Protein AF-A0AB39TVE2-F1 (afdb_monomer)

Secondary structure (DSSP, 8-state):
-HHHHHHHHHHHHHHHT-STT-HHHHHHHHHHHHHHHHHT-HHHHHHHHH-HHHHTT--HHHHHHHHHHHHHTTTT--S--HHHHHHHHHHHHHHHHHHHHHHHHT-

Structure (mmCIF, N/CA/C/O backbone):
data_AF-A0AB39TVE2-F1
#
_entry.id   AF-A0AB39TVE2-F1
#
loop_
_atom_site.group_PDB
_atom_site.id
_atom_site.type_symbol
_atom_site.label_atom_id
_atom_site.label_alt_id
_atom_site.label_comp_id
_atom_site.label_asym_id
_atom_site.label_entity_id
_atom_site.label_seq_id
_atom_site.pdbx_PDB_ins_code
_atom_site.Cartn_x
_atom_site.Cartn_y
_atom_site.Cartn_z
_atom_site.occupancy
_atom_site.B_iso_or_equiv
_atom_site.auth_seq_id
_atom_site.auth_comp_id
_atom_site.auth_asym_id
_atom_site.auth_atom_id
_atom_site.pdbx_PDB_model_num
ATOM 1 N N . MET A 1 1 ? 12.163 4.582 -0.269 1.00 52.41 1 MET A N 1
ATOM 2 C CA . MET A 1 1 ? 11.683 3.183 -0.328 1.00 52.41 1 MET A CA 1
ATOM 3 C C . MET A 1 1 ? 11.560 2.534 1.055 1.00 52.41 1 MET A C 1
ATOM 5 O O . MET A 1 1 ? 11.050 1.426 1.125 1.00 52.41 1 MET A O 1
ATOM 9 N N . ASP A 1 2 ? 11.940 3.203 2.150 1.00 77.75 2 ASP A N 1
ATOM 10 C CA . ASP A 1 2 ? 11.947 2.57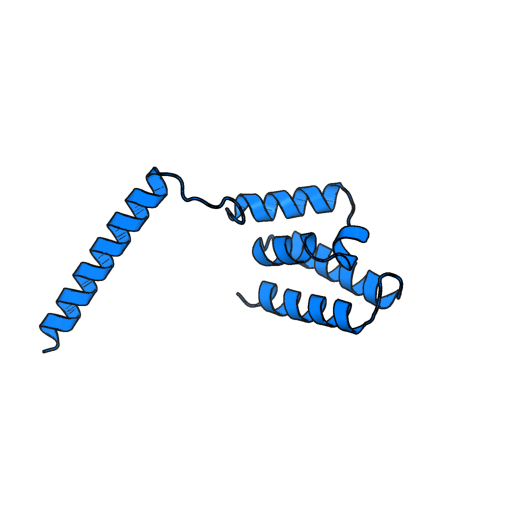0 3.482 1.00 77.75 2 ASP A CA 1
ATOM 11 C C . ASP A 1 2 ? 10.572 2.517 4.167 1.00 77.75 2 ASP A C 1
ATOM 13 O O . ASP A 1 2 ? 10.277 1.573 4.890 1.00 77.75 2 ASP A O 1
ATOM 17 N N . PHE A 1 3 ? 9.674 3.466 3.879 1.00 78.75 3 PHE A N 1
ATOM 18 C CA . PHE A 1 3 ? 8.421 3.587 4.629 1.00 78.75 3 PHE A CA 1
ATOM 19 C C . PHE A 1 3 ? 7.433 2.435 4.424 1.00 78.75 3 PHE A C 1
ATOM 21 O O . PHE A 1 3 ? 6.943 1.895 5.407 1.00 78.75 3 PHE A O 1
ATOM 28 N N . ALA A 1 4 ? 7.151 2.026 3.183 1.00 75.81 4 ALA A N 1
ATOM 29 C CA . ALA A 1 4 ? 6.259 0.892 2.930 1.00 75.81 4 ALA A CA 1
ATOM 30 C C . ALA A 1 4 ? 6.767 -0.412 3.576 1.00 75.81 4 ALA A C 1
ATOM 32 O O . ALA A 1 4 ? 5.981 -1.266 3.980 1.00 75.81 4 ALA A O 1
ATOM 33 N N . ARG A 1 5 ? 8.090 -0.566 3.709 1.00 81.38 5 ARG A N 1
ATOM 34 C CA . ARG A 1 5 ? 8.690 -1.699 4.418 1.00 81.38 5 ARG A CA 1
ATOM 35 C C . ARG A 1 5 ? 8.455 -1.600 5.925 1.00 81.38 5 ARG A C 1
ATOM 37 O O . ARG A 1 5 ? 8.038 -2.591 6.518 1.00 81.38 5 ARG A O 1
ATOM 44 N N . ASP A 1 6 ? 8.701 -0.435 6.516 1.00 84.50 6 ASP A N 1
ATOM 45 C CA . ASP A 1 6 ? 8.454 -0.193 7.941 1.00 84.50 6 ASP A CA 1
ATOM 46 C C . ASP A 1 6 ? 6.968 -0.383 8.278 1.00 84.50 6 ASP A C 1
ATOM 48 O O . ASP A 1 6 ? 6.630 -1.048 9.254 1.00 84.50 6 ASP A O 1
ATOM 52 N N . ALA A 1 7 ? 6.076 0.088 7.401 1.00 84.25 7 ALA A N 1
ATOM 53 C CA . ALA A 1 7 ? 4.637 -0.068 7.558 1.00 84.25 7 ALA A CA 1
ATOM 54 C C . ALA A 1 7 ? 4.216 -1.544 7.621 1.00 84.25 7 ALA A C 1
ATOM 56 O O . ALA A 1 7 ? 3.412 -1.920 8.467 1.00 84.25 7 ALA A O 1
ATOM 57 N N . ARG A 1 8 ? 4.801 -2.416 6.789 1.00 87.19 8 ARG A N 1
ATOM 58 C CA . ARG A 1 8 ? 4.542 -3.867 6.862 1.00 87.19 8 ARG A CA 1
ATOM 59 C C . ARG A 1 8 ? 5.007 -4.492 8.169 1.00 87.19 8 ARG A C 1
ATOM 61 O O . ARG A 1 8 ? 4.396 -5.455 8.622 1.00 87.19 8 ARG A O 1
ATOM 68 N N . LEU A 1 9 ? 6.077 -3.971 8.765 1.00 86.25 9 LEU A N 1
ATOM 69 C CA . LEU A 1 9 ? 6.567 -4.452 10.053 1.00 86.25 9 LEU A CA 1
ATOM 70 C C . LEU A 1 9 ? 5.590 -4.087 11.180 1.00 86.25 9 LEU A C 1
ATOM 72 O O . LEU A 1 9 ? 5.277 -4.930 12.018 1.00 86.25 9 LEU A O 1
ATOM 76 N N . ASP A 1 10 ? 5.050 -2.869 11.147 1.00 85.12 10 ASP A N 1
ATOM 77 C CA . ASP A 1 10 ? 4.016 -2.417 12.082 1.00 85.12 10 ASP A CA 1
ATOM 78 C C . ASP A 1 10 ? 2.699 -3.193 11.910 1.00 85.12 10 ASP A C 1
ATOM 80 O O . ASP A 1 10 ? 2.048 -3.539 12.897 1.00 85.12 10 ASP A O 1
ATOM 84 N N . LEU A 1 11 ? 2.318 -3.527 10.672 1.00 86.19 11 LEU A N 1
ATOM 85 C CA . LEU A 1 11 ? 1.168 -4.397 10.392 1.00 86.19 11 LEU A CA 1
ATOM 86 C C . LEU A 1 11 ? 1.393 -5.818 10.931 1.00 86.19 11 LEU A C 1
ATOM 88 O O . LEU A 1 11 ? 0.535 -6.354 11.624 1.00 86.19 11 LEU A O 1
ATOM 92 N N . ALA A 1 12 ? 2.577 -6.399 10.724 1.00 87.50 12 ALA A N 1
ATOM 93 C CA . ALA A 1 12 ? 2.913 -7.701 11.300 1.00 87.50 12 ALA A CA 1
ATOM 94 C C . ALA A 1 12 ? 2.876 -7.678 12.840 1.00 87.50 12 ALA A C 1
ATOM 96 O O . ALA A 1 12 ? 2.447 -8.642 13.478 1.00 87.50 12 ALA A O 1
ATOM 97 N N . LEU A 1 13 ? 3.278 -6.565 13.462 1.00 84.06 13 LEU A N 1
ATOM 98 C CA . LEU A 1 13 ? 3.135 -6.386 14.904 1.00 84.06 13 LEU A CA 1
ATOM 99 C C . LEU A 1 13 ? 1.656 -6.394 15.324 1.00 84.06 13 LEU A C 1
ATOM 101 O O . LEU A 1 13 ? 1.322 -7.039 16.320 1.00 84.06 13 LEU A O 1
ATOM 105 N N . LEU A 1 14 ? 0.769 -5.739 14.564 1.00 84.25 14 LEU A N 1
ATOM 106 C CA . LEU A 1 14 ? -0.678 -5.778 14.806 1.00 84.25 14 LEU A CA 1
ATOM 107 C C . LEU A 1 14 ? -1.244 -7.201 14.719 1.00 84.25 14 LEU A C 1
ATOM 109 O O . LEU A 1 14 ? -2.051 -7.569 15.575 1.00 84.25 14 LEU A O 1
ATOM 113 N N . ASP A 1 15 ? -0.790 -8.006 13.758 1.00 84.00 15 ASP A N 1
ATOM 114 C CA . ASP A 1 15 ? -1.195 -9.411 13.629 1.00 84.00 15 ASP A CA 1
ATOM 115 C C . ASP A 1 15 ? -0.777 -10.240 14.853 1.00 84.00 15 ASP A C 1
ATOM 117 O O . ASP A 1 15 ? -1.578 -10.993 15.413 1.00 84.00 15 ASP A O 1
ATOM 121 N N . THR A 1 16 ? 0.465 -10.067 15.326 1.00 81.62 16 THR A N 1
ATOM 122 C CA . THR A 1 16 ? 0.972 -10.798 16.505 1.00 81.62 16 THR A CA 1
ATOM 123 C C . THR A 1 16 ? 0.341 -10.354 17.821 1.00 81.62 16 THR A C 1
ATOM 125 O O . THR A 1 16 ? 0.243 -11.153 18.752 1.00 81.62 16 THR A O 1
ATOM 128 N N . ALA A 1 17 ? -0.108 -9.098 17.911 1.00 74.69 17 ALA A N 1
ATOM 129 C CA . ALA A 1 17 ? -0.737 -8.557 19.112 1.00 74.69 17 ALA A CA 1
ATOM 130 C C . ALA A 1 17 ? -2.109 -9.188 19.410 1.00 74.69 17 ALA A C 1
ATOM 132 O O . ALA A 1 17 ? -2.608 -9.017 20.520 1.00 74.69 17 ALA A O 1
ATOM 133 N N . GLY A 1 18 ? -2.682 -9.939 18.461 1.00 59.59 18 GLY A N 1
ATOM 134 C CA . GLY A 1 18 ? -3.882 -10.737 18.664 1.00 59.59 18 GLY A CA 1
ATOM 135 C C . GLY A 1 18 ? -5.135 -9.887 18.864 1.00 59.59 18 GLY A C 1
ATOM 136 O O . GLY A 1 18 ? -5.451 -9.465 19.970 1.00 59.59 18 GLY A O 1
ATOM 137 N N . VAL A 1 19 ? -5.909 -9.752 17.788 1.00 57.62 19 VAL A N 1
ATOM 138 C CA . VAL A 1 19 ? -7.311 -9.306 17.777 1.00 57.62 19 VAL A CA 1
ATOM 139 C C . VAL A 1 19 ? -7.551 -7.822 18.109 1.00 57.62 19 VAL A C 1
ATOM 141 O O . VAL A 1 19 ? -7.221 -7.264 19.155 1.00 57.62 19 VAL A O 1
ATOM 144 N N . THR A 1 20 ? -8.239 -7.202 17.156 1.00 58.72 20 THR A N 1
ATOM 145 C CA . THR A 1 20 ? -9.011 -5.960 17.218 1.00 58.72 20 THR A CA 1
ATOM 146 C C . THR A 1 20 ? -9.644 -5.714 18.593 1.00 58.72 20 THR A C 1
ATOM 148 O O . THR A 1 20 ? -10.681 -6.285 18.920 1.00 58.72 20 THR A O 1
ATOM 151 N N . GLY A 1 21 ? -9.029 -4.854 19.406 1.00 56.41 21 GLY A N 1
ATOM 152 C CA . GLY A 1 21 ? -9.594 -4.459 20.702 1.00 56.41 2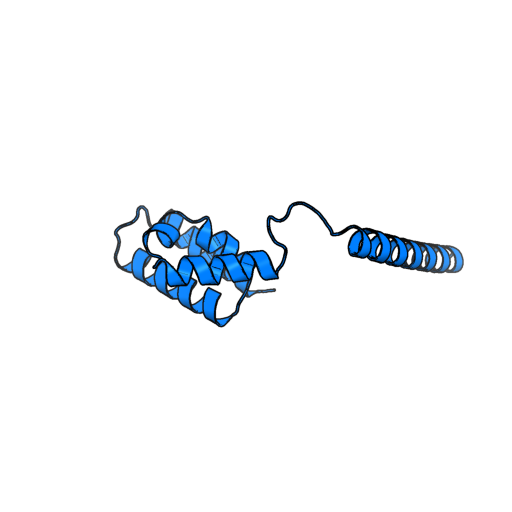1 GLY A CA 1
ATOM 153 C C . GLY A 1 21 ? -8.569 -4.053 21.754 1.00 56.41 21 GLY A C 1
ATOM 154 O O . GLY A 1 21 ? -8.919 -3.337 22.690 1.00 56.41 21 GLY A O 1
ATOM 155 N N . HIS A 1 22 ? -7.297 -4.443 21.609 1.00 69.50 22 HIS A N 1
ATOM 156 C CA . HIS A 1 22 ? -6.269 -3.968 22.531 1.00 69.50 22 HIS A CA 1
ATOM 157 C C . HIS A 1 22 ? -5.966 -2.472 22.281 1.00 69.50 22 HIS A C 1
ATOM 159 O O . HIS A 1 22 ? -5.669 -2.105 21.140 1.00 69.50 22 HIS A O 1
ATOM 165 N N . PRO A 1 23 ? -5.977 -1.591 23.305 1.00 73.50 23 PRO A N 1
ATOM 166 C CA . PRO A 1 23 ? -5.770 -0.150 23.115 1.00 73.50 23 PRO A CA 1
ATOM 167 C C . PRO A 1 23 ? -4.451 0.200 22.413 1.00 73.50 23 PRO A C 1
ATOM 169 O O . PRO A 1 23 ? -4.389 1.153 21.639 1.00 73.50 23 PRO A O 1
ATOM 172 N N . ARG A 1 24 ? -3.398 -0.604 22.625 1.00 74.94 24 ARG A N 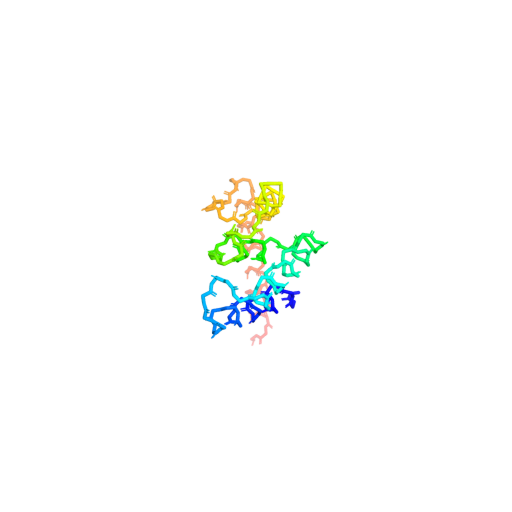1
ATOM 173 C CA . ARG A 1 24 ? -2.125 -0.446 21.904 1.00 74.94 24 ARG A CA 1
ATOM 174 C C . ARG A 1 24 ? -2.248 -0.755 20.413 1.00 74.94 24 ARG A C 1
ATOM 176 O O . ARG A 1 24 ? -1.681 -0.021 19.617 1.00 74.94 24 ARG A O 1
ATOM 183 N N . ALA A 1 25 ? -3.023 -1.771 20.032 1.00 76.31 25 ALA A N 1
ATOM 184 C CA . ALA A 1 25 ? -3.261 -2.097 18.627 1.00 76.31 25 ALA A CA 1
ATOM 185 C C . ALA A 1 25 ? -4.052 -0.982 17.918 1.00 76.31 25 ALA A C 1
ATOM 187 O O . ALA A 1 25 ? -3.727 -0.611 16.793 1.00 76.31 25 ALA A O 1
ATOM 188 N N . GLN A 1 26 ? -5.030 -0.372 18.598 1.00 80.81 26 GLN A N 1
ATOM 189 C CA . GLN A 1 26 ? -5.742 0.799 18.069 1.00 80.81 26 GLN A CA 1
ATOM 190 C C . GLN A 1 26 ? -4.823 2.019 17.908 1.00 80.81 26 GLN A C 1
ATOM 192 O O . GLN A 1 26 ? -4.882 2.703 16.886 1.00 80.81 26 GLN A O 1
ATOM 197 N N . GLY A 1 27 ? -3.949 2.272 18.888 1.00 84.31 27 GLY A N 1
ATOM 198 C CA . GLY A 1 27 ? -2.953 3.343 18.815 1.00 84.31 27 GLY A CA 1
ATOM 199 C C . GLY A 1 27 ? -1.991 3.165 17.638 1.00 84.31 27 GLY A C 1
ATOM 200 O O . GLY A 1 27 ? -1.782 4.103 16.871 1.00 84.31 27 GLY A O 1
ATOM 201 N N . THR A 1 28 ? -1.474 1.951 17.442 1.00 85.00 28 THR A N 1
ATOM 202 C CA . THR A 1 28 ? -0.601 1.619 16.308 1.00 85.00 28 THR A CA 1
ATOM 203 C C . THR A 1 28 ? -1.331 1.755 14.971 1.00 85.00 28 THR A C 1
ATOM 205 O O . THR A 1 28 ? -0.796 2.381 14.061 1.00 85.00 28 THR A O 1
ATOM 208 N N . ALA A 1 29 ? -2.573 1.273 14.850 1.00 87.12 29 ALA A N 1
ATOM 209 C CA . ALA A 1 29 ? -3.371 1.428 13.629 1.00 87.12 29 ALA A CA 1
ATOM 210 C C . ALA A 1 29 ? -3.602 2.907 13.259 1.00 87.12 29 ALA A C 1
ATOM 212 O O . ALA A 1 29 ? -3.480 3.293 12.092 1.00 87.12 29 ALA A O 1
ATOM 213 N N . ARG A 1 30 ? -3.882 3.760 14.253 1.00 90.62 30 ARG A N 1
ATOM 214 C CA . ARG A 1 30 ? -4.052 5.206 14.046 1.00 90.62 30 ARG A CA 1
ATOM 215 C C . ARG A 1 30 ? -2.753 5.906 13.674 1.00 90.62 30 ARG A C 1
ATOM 217 O O . ARG A 1 30 ? -2.753 6.717 12.750 1.00 90.62 30 ARG A O 1
ATOM 224 N N . PHE A 1 31 ? -1.654 5.563 14.339 1.00 89.88 31 PHE A N 1
ATOM 225 C CA . PHE A 1 31 ? -0.328 6.074 13.996 1.00 89.88 31 PHE A CA 1
ATOM 226 C C . PHE A 1 31 ? 0.061 5.718 12.555 1.00 89.88 31 PHE A C 1
ATOM 228 O O . PHE A 1 31 ? 0.493 6.589 11.798 1.00 89.88 31 PHE A O 1
ATOM 235 N N . LEU A 1 32 ? -0.155 4.462 12.160 1.00 90.94 32 LEU A N 1
ATOM 236 C CA . LEU A 1 32 ? 0.146 3.968 10.821 1.00 90.94 32 LEU A CA 1
ATOM 237 C C . LEU A 1 32 ? -0.685 4.686 9.749 1.00 90.94 32 LEU A C 1
ATOM 239 O O . LEU A 1 32 ? -0.145 5.114 8.729 1.00 90.94 32 LEU A O 1
ATOM 243 N N . THR A 1 33 ? -1.981 4.881 10.010 1.00 92.69 33 THR A N 1
ATOM 244 C CA . THR A 1 33 ? -2.889 5.638 9.131 1.00 92.69 33 THR A CA 1
ATOM 245 C C . THR A 1 33 ? -2.389 7.068 8.927 1.00 92.69 33 THR A C 1
ATOM 247 O O . THR A 1 33 ? -2.213 7.501 7.790 1.00 92.69 33 THR A O 1
ATOM 250 N N . ALA A 1 34 ? -2.094 7.786 10.017 1.00 93.06 34 ALA A N 1
ATOM 251 C CA . ALA A 1 34 ? -1.646 9.176 9.956 1.00 93.06 34 ALA A CA 1
ATOM 252 C C . ALA A 1 34 ? -0.325 9.327 9.186 1.00 93.06 34 ALA A C 1
ATOM 254 O O . ALA A 1 34 ? -0.226 10.162 8.291 1.00 93.06 34 ALA A O 1
ATOM 255 N N . ARG A 1 35 ? 0.664 8.471 9.474 1.00 93.44 35 ARG A N 1
ATOM 256 C CA . ARG A 1 35 ? 1.953 8.442 8.760 1.00 93.44 35 ARG A CA 1
ATOM 257 C C . ARG A 1 35 ? 1.787 8.162 7.268 1.00 93.44 35 ARG A C 1
ATOM 259 O O . ARG A 1 35 ? 2.505 8.732 6.450 1.00 93.44 35 ARG A O 1
ATOM 266 N N . THR A 1 36 ? 0.868 7.264 6.922 1.00 93.19 36 THR A N 1
ATOM 267 C CA . THR A 1 36 ? 0.615 6.877 5.531 1.00 93.19 36 THR A CA 1
ATOM 268 C C . THR A 1 36 ? -0.028 8.013 4.748 1.00 93.19 36 THR A C 1
ATOM 270 O O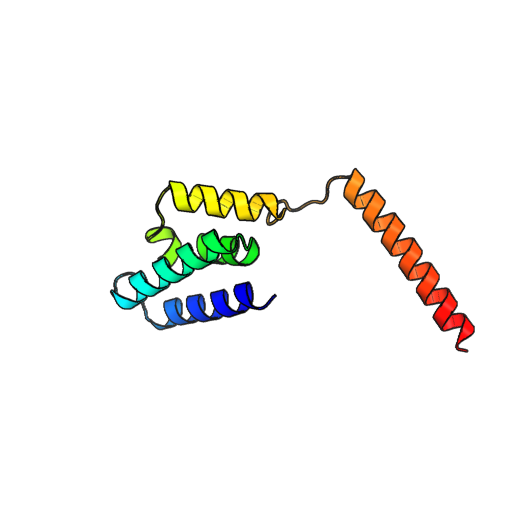 . THR A 1 36 ? 0.418 8.311 3.642 1.00 93.19 36 THR A O 1
ATOM 273 N N . LEU A 1 37 ? -0.999 8.700 5.352 1.00 93.31 37 LEU A N 1
ATOM 274 C CA . LEU A 1 37 ? -1.621 9.895 4.782 1.00 93.31 37 LEU A CA 1
ATOM 275 C C . LEU A 1 37 ? -0.629 11.054 4.638 1.00 93.31 37 LEU A C 1
ATOM 277 O O . LEU A 1 37 ? -0.598 11.700 3.597 1.00 93.31 37 LEU A O 1
ATOM 281 N N . GLU A 1 38 ? 0.207 11.294 5.651 1.00 93.38 38 GLU A N 1
ATOM 282 C CA . GLU A 1 38 ? 1.230 12.347 5.627 1.00 93.38 38 GLU A CA 1
ATOM 283 C C . GLU A 1 38 ? 2.245 12.133 4.497 1.00 93.38 38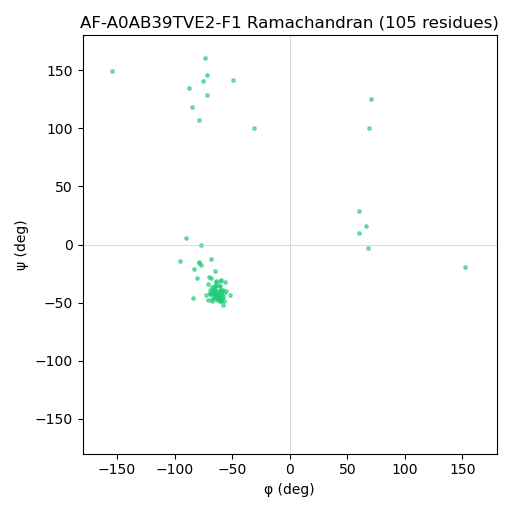 GLU A C 1
ATOM 285 O O . GLU A 1 38 ? 2.638 13.080 3.817 1.00 93.38 38 GLU A O 1
ATOM 290 N N . ARG A 1 39 ? 2.677 10.884 4.285 1.00 89.62 39 ARG A N 1
ATOM 291 C CA . ARG A 1 39 ? 3.673 10.551 3.258 1.00 89.62 39 ARG A CA 1
ATOM 292 C C . ARG A 1 39 ? 3.091 10.372 1.859 1.00 89.62 39 ARG A C 1
ATOM 294 O O . ARG A 1 39 ? 3.859 10.443 0.904 1.00 89.62 39 ARG A O 1
ATOM 301 N N . GLY A 1 40 ? 1.790 10.107 1.732 1.00 88.44 40 GLY A N 1
ATOM 302 C CA . GLY A 1 40 ? 1.153 9.808 0.446 1.00 88.44 40 GLY A CA 1
ATOM 303 C C . GLY A 1 40 ? 1.736 8.569 -0.246 1.00 88.44 40 GLY A C 1
ATOM 304 O O . GLY A 1 40 ? 1.780 8.505 -1.472 1.00 88.44 40 GLY A O 1
ATOM 305 N N . ASP A 1 41 ? 2.248 7.601 0.521 1.00 89.81 41 ASP A N 1
ATOM 306 C CA . ASP A 1 41 ? 2.853 6.387 -0.035 1.00 89.81 41 ASP A CA 1
ATOM 307 C C . ASP A 1 41 ? 1.750 5.404 -0.452 1.00 89.81 41 ASP A C 1
ATOM 309 O O . ASP A 1 41 ? 1.107 4.784 0.396 1.00 89.81 41 ASP A O 1
ATOM 313 N N . GLY A 1 42 ? 1.534 5.254 -1.763 1.00 90.88 42 GLY A N 1
ATOM 314 C CA . GLY A 1 42 ? 0.486 4.390 -2.310 1.00 90.88 42 GLY A CA 1
ATOM 315 C C . GLY A 1 42 ? 0.629 2.910 -1.938 1.00 90.88 42 GLY A C 1
ATOM 316 O O . GLY A 1 42 ? -0.381 2.231 -1.762 1.00 90.88 42 GLY A O 1
ATOM 317 N N . TYR A 1 43 ? 1.851 2.392 -1.760 1.00 90.56 43 TYR A N 1
ATOM 318 C CA . TYR A 1 43 ? 2.043 0.994 -1.357 1.00 90.56 43 TYR A CA 1
ATOM 319 C C . TYR A 1 43 ? 1.665 0.788 0.106 1.00 90.56 43 TYR A C 1
ATOM 321 O O . TYR A 1 43 ? 0.965 -0.171 0.427 1.00 90.56 43 TYR A O 1
ATOM 329 N N . ALA A 1 44 ? 2.086 1.709 0.977 1.00 92.94 44 ALA A N 1
ATOM 330 C CA . ALA A 1 44 ? 1.661 1.695 2.371 1.00 92.94 44 ALA A CA 1
ATOM 331 C C . ALA A 1 44 ? 0.140 1.899 2.486 1.00 92.94 44 ALA A C 1
ATOM 333 O O . ALA A 1 44 ? -0.504 1.203 3.263 1.00 92.94 44 ALA A O 1
ATOM 334 N N . ALA A 1 45 ? -0.450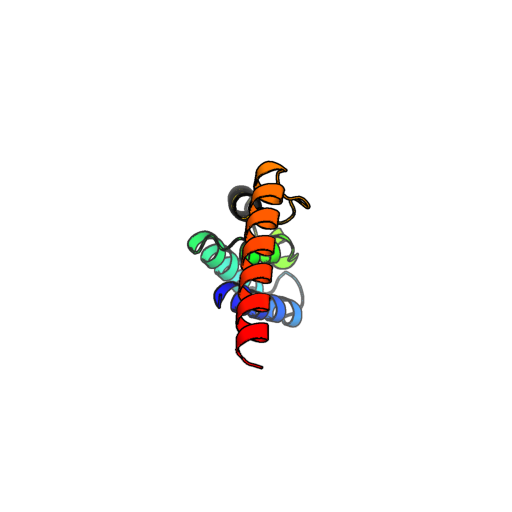 2.784 1.673 1.00 94.38 45 ALA A N 1
ATOM 335 C CA . ALA A 1 45 ? -1.894 3.018 1.645 1.00 94.38 45 ALA A CA 1
ATOM 336 C C . ALA A 1 45 ? -2.676 1.758 1.265 1.00 94.38 45 ALA A C 1
ATOM 338 O O . ALA A 1 45 ? -3.666 1.434 1.922 1.00 94.38 45 ALA A O 1
ATOM 339 N N . ARG A 1 46 ? -2.199 1.006 0.267 1.00 94.12 46 ARG A N 1
ATOM 340 C CA . ARG A 1 46 ? -2.800 -0.276 -0.115 1.00 94.12 46 ARG A CA 1
ATOM 341 C C . ARG A 1 46 ? -2.729 -1.295 1.020 1.00 94.12 46 ARG A C 1
ATOM 343 O O . ARG A 1 46 ? -3.734 -1.925 1.338 1.00 94.12 46 ARG A O 1
ATOM 350 N N . ASP A 1 47 ? -1.561 -1.435 1.641 1.00 93.56 47 ASP A N 1
ATOM 351 C CA . ASP A 1 47 ? -1.349 -2.409 2.715 1.00 93.56 47 ASP A CA 1
ATOM 352 C C . ASP A 1 47 ? -2.196 -2.051 3.963 1.00 93.56 47 ASP A C 1
ATOM 354 O O . ASP A 1 47 ? -2.792 -2.929 4.586 1.00 93.56 47 ASP A O 1
ATOM 358 N N . VAL A 1 48 ? -2.338 -0.757 4.276 1.00 93.06 48 VAL A N 1
ATOM 359 C CA . VAL A 1 48 ? -3.207 -0.228 5.344 1.00 93.06 48 VAL A CA 1
ATOM 360 C C . VAL A 1 48 ? -4.691 -0.491 5.068 1.00 93.06 48 VAL A C 1
ATOM 362 O O . VAL A 1 48 ? -5.400 -0.947 5.965 1.00 93.06 48 VAL A O 1
ATOM 365 N N . LEU A 1 49 ? -5.167 -0.227 3.846 1.00 94.31 49 LEU A N 1
ATOM 366 C CA . LEU A 1 49 ? -6.561 -0.469 3.448 1.00 94.31 49 LEU A CA 1
ATOM 367 C C . LEU A 1 49 ? -6.925 -1.957 3.474 1.00 94.31 49 LEU A C 1
ATOM 369 O O . LEU A 1 49 ? -8.050 -2.310 3.823 1.00 94.31 49 LEU A O 1
ATOM 373 N N . ALA A 1 50 ? -5.979 -2.829 3.124 1.00 92.88 50 ALA A N 1
ATOM 374 C CA . ALA A 1 50 ? -6.183 -4.273 3.119 1.00 92.88 50 ALA A CA 1
ATOM 375 C C . ALA A 1 50 ? -6.148 -4.901 4.525 1.00 92.88 50 ALA A C 1
ATOM 377 O O . ALA A 1 50 ? -6.613 -6.029 4.698 1.00 92.88 50 ALA A O 1
ATOM 378 N N . HIS A 1 51 ? -5.605 -4.207 5.532 1.00 91.38 51 HIS A N 1
ATOM 379 C CA . HIS A 1 51 ? -5.426 -4.778 6.863 1.00 91.38 51 HIS A CA 1
ATOM 380 C C . HIS A 1 51 ? -6.696 -4.654 7.729 1.00 91.38 51 HIS A C 1
ATOM 382 O O . HIS A 1 51 ? -7.074 -3.537 8.099 1.00 91.38 51 HIS A O 1
ATOM 388 N N . PRO A 1 52 ? -7.321 -5.764 8.176 1.00 86.88 52 PRO A N 1
ATOM 389 C CA . PRO A 1 52 ? -8.634 -5.739 8.834 1.00 86.88 52 PRO A CA 1
ATOM 390 C C . PRO A 1 52 ? -8.701 -4.853 10.082 1.00 86.88 52 PRO A C 1
ATOM 392 O O . PRO A 1 52 ? -9.659 -4.106 10.272 1.00 86.88 52 PRO A O 1
ATOM 395 N N . ALA A 1 53 ? -7.666 -4.901 10.928 1.00 83.75 53 ALA A N 1
ATOM 396 C CA . ALA A 1 53 ? -7.632 -4.112 12.158 1.00 83.75 53 ALA A CA 1
ATOM 397 C C . ALA A 1 53 ? -7.505 -2.606 11.903 1.00 83.75 53 ALA A C 1
ATOM 399 O O . ALA A 1 53 ? -7.974 -1.810 12.715 1.00 83.75 53 ALA A O 1
ATOM 400 N N . VAL A 1 54 ? -6.879 -2.220 10.787 1.00 88.75 54 VAL A N 1
ATOM 401 C CA . VAL A 1 54 ? -6.743 -0.810 10.433 1.00 88.75 54 VAL A CA 1
ATOM 402 C C . VAL A 1 54 ? -8.000 -0.352 9.715 1.00 88.75 54 VAL A C 1
ATOM 404 O O . VAL A 1 54 ? -8.589 0.633 10.141 1.00 88.75 54 VAL A O 1
ATOM 407 N N . ALA A 1 55 ? -8.495 -1.125 8.745 1.00 88.56 55 ALA A N 1
ATOM 408 C CA . ALA A 1 55 ? -9.748 -0.861 8.044 1.00 88.56 55 ALA A CA 1
ATOM 409 C C . ALA A 1 55 ? -10.932 -0.635 9.002 1.00 88.56 55 ALA A C 1
ATOM 411 O O . ALA A 1 55 ? -11.675 0.331 8.841 1.00 88.56 55 ALA A O 1
ATOM 412 N N . ALA A 1 56 ? -11.058 -1.455 10.053 1.00 85.94 56 ALA A N 1
ATOM 413 C CA . ALA A 1 56 ? -12.090 -1.295 11.082 1.00 85.94 56 ALA A CA 1
ATOM 414 C C . ALA A 1 56 ? -11.956 0.001 11.904 1.00 85.94 56 ALA A C 1
ATOM 416 O O . ALA A 1 56 ? -12.926 0.456 12.507 1.00 85.94 56 ALA A O 1
ATOM 417 N N . ALA A 1 57 ? -10.757 0.583 11.956 1.00 86.56 57 ALA A N 1
ATOM 418 C CA . ALA A 1 57 ? -10.474 1.807 12.685 1.00 86.56 57 ALA A CA 1
ATOM 419 C C . ALA A 1 57 ? -10.550 3.064 11.809 1.00 86.56 57 ALA A C 1
ATOM 421 O O . ALA A 1 57 ? -10.570 4.146 12.384 1.00 86.56 57 ALA A O 1
ATOM 422 N N . LEU A 1 58 ? -10.579 2.967 10.475 1.00 91.69 58 LEU A N 1
ATOM 423 C CA . LEU A 1 58 ? -10.556 4.128 9.578 1.00 91.69 58 LEU A CA 1
ATOM 424 C C . LEU A 1 58 ? -11.902 4.858 9.529 1.00 91.69 58 LEU A C 1
ATOM 426 O O . LEU A 1 58 ? -12.964 4.241 9.440 1.00 91.69 58 LEU A O 1
ATOM 430 N N . THR A 1 59 ? -11.860 6.189 9.482 1.00 94.44 59 THR A N 1
ATOM 431 C CA . THR A 1 59 ? -13.028 6.981 9.068 1.00 94.44 59 THR A CA 1
ATOM 432 C C . THR A 1 59 ? -13.246 6.880 7.558 1.00 94.44 59 THR A C 1
ATOM 434 O O . THR A 1 59 ? -12.321 6.578 6.804 1.00 94.44 59 THR A O 1
ATOM 437 N N . LEU A 1 60 ? -14.459 7.196 7.094 1.00 94.75 60 LEU A N 1
ATOM 438 C CA . LEU A 1 60 ? -14.774 7.206 5.662 1.00 94.75 60 LEU A CA 1
ATOM 439 C C . LEU A 1 60 ? -13.860 8.160 4.870 1.00 94.75 60 LEU A C 1
ATOM 441 O O . LEU A 1 60 ? -13.413 7.819 3.781 1.00 94.75 60 LEU A O 1
ATOM 445 N N . ALA A 1 61 ? -13.546 9.330 5.435 1.00 95.00 61 ALA A N 1
ATOM 446 C CA . ALA A 1 61 ? -12.673 10.310 4.792 1.00 95.00 61 ALA A CA 1
ATOM 447 C C . ALA A 1 61 ? -11.237 9.785 4.635 1.00 95.00 61 ALA A C 1
ATOM 449 O O . ALA A 1 61 ? -10.638 9.926 3.572 1.00 95.00 61 ALA A O 1
ATOM 450 N N . GLU A 1 62 ? -10.704 9.124 5.666 1.00 95.69 62 GLU A N 1
ATOM 451 C CA . GLU A 1 62 ? -9.369 8.518 5.607 1.00 95.69 62 GLU A CA 1
ATOM 452 C C . GLU A 1 62 ? -9.321 7.361 4.606 1.00 95.69 62 GLU A C 1
ATOM 454 O O . GLU A 1 62 ? -8.354 7.249 3.857 1.00 95.69 62 GLU A O 1
ATOM 459 N N . GLN A 1 63 ? -10.371 6.533 4.537 1.00 95.94 63 GLN A N 1
ATOM 460 C CA . GLN A 1 63 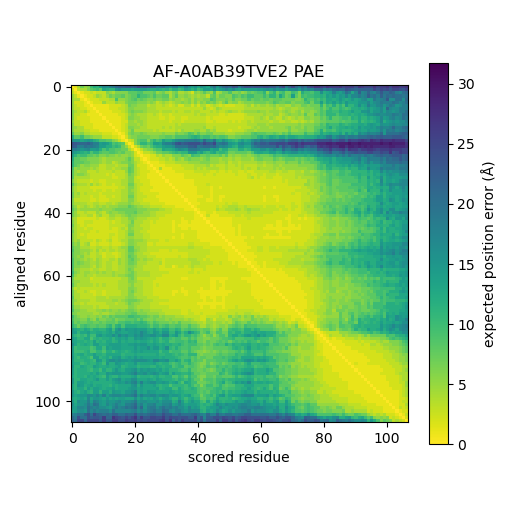? -10.470 5.474 3.526 1.00 95.94 63 GLN A CA 1
ATOM 461 C C . GLN A 1 63 ? -10.433 6.050 2.108 1.00 95.94 63 GLN A C 1
ATOM 463 O O . GLN A 1 63 ? -9.671 5.565 1.274 1.00 95.94 63 GLN A O 1
ATOM 468 N N . GLN A 1 64 ? -11.209 7.107 1.852 1.00 95.25 64 GLN A N 1
ATOM 469 C CA . GLN A 1 64 ? -11.259 7.778 0.553 1.00 95.25 64 GLN A CA 1
ATOM 470 C C . GLN A 1 64 ? -9.882 8.333 0.159 1.00 95.25 64 GLN A C 1
ATOM 472 O O . GLN A 1 64 ? -9.397 8.064 -0.936 1.00 95.25 64 GLN A O 1
ATOM 477 N N . GLN A 1 65 ? -9.217 9.042 1.072 1.00 95.56 65 GLN A N 1
ATOM 478 C CA . GLN A 1 65 ? -7.922 9.668 0.806 1.00 95.56 65 GLN A CA 1
ATOM 479 C C . GLN A 1 65 ? -6.798 8.636 0.593 1.00 95.56 65 GLN 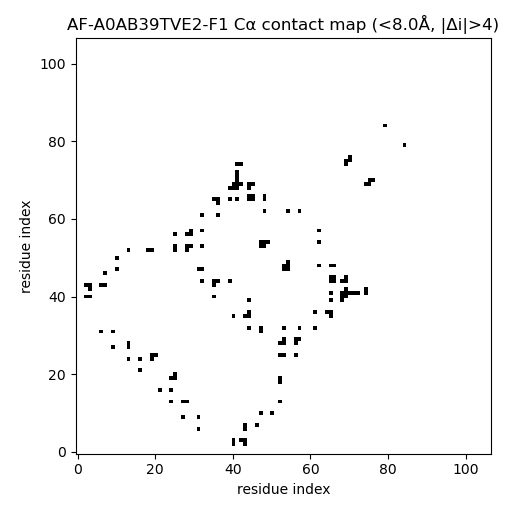A C 1
ATOM 481 O O . GLN A 1 65 ? -5.923 8.813 -0.261 1.00 95.56 65 GLN A O 1
ATOM 486 N N . LEU A 1 66 ? -6.822 7.522 1.333 1.00 95.19 66 LEU A N 1
ATOM 487 C CA . LEU A 1 66 ? -5.905 6.405 1.097 1.00 95.19 66 LEU A CA 1
ATOM 488 C C . LEU A 1 66 ? -6.175 5.751 -0.264 1.00 95.19 66 LEU A C 1
ATOM 490 O O . LEU A 1 66 ? -5.229 5.482 -1.001 1.00 95.19 66 LEU A O 1
ATOM 494 N N . ALA A 1 67 ? -7.442 5.540 -0.631 1.00 94.19 67 ALA A N 1
ATOM 495 C CA . ALA A 1 67 ? -7.813 4.948 -1.916 1.00 94.19 67 ALA A CA 1
ATOM 496 C C . ALA A 1 67 ? -7.412 5.843 -3.100 1.00 94.19 67 ALA A C 1
ATOM 498 O O . ALA A 1 67 ? -6.903 5.352 -4.107 1.00 94.19 67 ALA A O 1
ATOM 499 N N . GLU A 1 68 ? -7.561 7.160 -2.959 1.00 93.94 68 GLU A N 1
ATOM 500 C CA . GLU A 1 68 ? -7.053 8.135 -3.927 1.00 93.94 68 GLU A CA 1
ATOM 501 C C . GLU A 1 68 ? -5.533 8.040 -4.076 1.00 93.94 68 GLU A C 1
ATOM 503 O O . GLU A 1 68 ? -5.032 8.059 -5.198 1.00 93.94 68 GLU A O 1
ATOM 508 N N . SER A 1 69 ? -4.797 7.849 -2.975 1.00 93.81 69 SER A N 1
ATOM 509 C CA . SER A 1 69 ? -3.339 7.669 -3.015 1.00 93.81 69 SER A CA 1
ATOM 510 C C . SER A 1 69 ? -2.938 6.385 -3.755 1.00 93.81 69 SER A C 1
ATOM 512 O O . SER A 1 69 ? -2.033 6.407 -4.589 1.00 93.81 69 SER A O 1
ATOM 514 N N . VAL A 1 70 ? -3.644 5.273 -3.516 1.00 93.62 70 VAL A N 1
ATOM 515 C CA . VAL A 1 70 ? -3.454 4.007 -4.253 1.00 93.62 70 VAL A CA 1
ATOM 516 C C . VAL A 1 70 ? -3.711 4.215 -5.748 1.00 93.62 70 VAL A C 1
ATOM 518 O O . VAL A 1 70 ? -2.876 3.854 -6.583 1.00 93.62 70 VAL A O 1
ATOM 521 N N . SER A 1 71 ? -4.830 4.861 -6.088 1.00 90.50 71 SER A N 1
ATOM 522 C CA . SER A 1 71 ? -5.220 5.123 -7.473 1.00 90.50 71 SER A CA 1
ATOM 523 C C . SER A 1 71 ? -4.246 6.057 -8.192 1.00 90.50 71 SER A C 1
ATOM 525 O O . SER A 1 71 ? -3.904 5.806 -9.345 1.00 90.50 71 SER A O 1
ATOM 527 N N . ALA A 1 72 ? -3.778 7.119 -7.535 1.00 88.88 72 ALA A N 1
ATOM 528 C CA . ALA A 1 72 ? -2.827 8.071 -8.106 1.00 88.88 72 ALA A CA 1
ATOM 529 C C . ALA A 1 72 ? -1.472 7.417 -8.417 1.00 88.88 72 ALA A C 1
ATOM 531 O O . ALA A 1 72 ? -0.817 7.777 -9.394 1.00 88.88 72 ALA A O 1
ATOM 532 N N . CYS A 1 73 ? -1.072 6.412 -7.633 1.00 87.44 73 CYS A N 1
ATOM 533 C CA . CYS A 1 73 ? 0.103 5.590 -7.918 1.00 87.44 73 CYS A CA 1
ATOM 534 C C . CYS A 1 73 ? -0.129 4.534 -9.016 1.00 87.44 73 CYS A C 1
ATOM 536 O O . CYS A 1 73 ? 0.791 3.775 -9.321 1.00 87.44 73 CYS A O 1
ATOM 538 N N . GLY A 1 74 ? -1.332 4.452 -9.597 1.00 85.88 74 GLY A N 1
ATOM 539 C CA . GLY A 1 74 ? -1.693 3.437 -10.591 1.00 85.88 74 GLY A CA 1
ATOM 540 C C . GLY A 1 74 ? -1.731 2.015 -10.025 1.00 85.88 74 GLY A C 1
ATOM 541 O O . GLY A 1 74 ? -1.705 1.047 -10.787 1.00 85.88 74 GLY A O 1
ATOM 542 N N . LEU A 1 75 ? -1.763 1.870 -8.697 1.00 86.25 75 LEU A N 1
ATOM 543 C CA . LEU A 1 75 ? -1.827 0.568 -8.048 1.00 86.25 75 LEU A CA 1
ATOM 544 C C . LEU A 1 75 ? -3.216 -0.041 -8.240 1.00 86.25 75 LEU A C 1
ATOM 546 O O . LEU A 1 75 ? -4.221 0.663 -8.303 1.00 86.25 75 LEU A O 1
ATOM 550 N N . ASP A 1 76 ? -3.241 -1.366 -8.371 1.00 82.25 76 ASP A N 1
ATOM 551 C CA . ASP A 1 76 ? -4.439 -2.193 -8.561 1.00 82.25 76 ASP A CA 1
ATOM 552 C C . ASP A 1 76 ? -5.268 -1.888 -9.833 1.00 82.25 76 ASP A C 1
ATOM 554 O O . ASP A 1 76 ? -6.332 -2.464 -10.033 1.00 82.25 76 ASP A O 1
ATOM 558 N N . GLN A 1 77 ? -4.746 -1.068 -10.755 1.00 82.44 77 GLN A N 1
ATOM 559 C CA . GLN A 1 77 ? -5.380 -0.769 -12.051 1.00 82.44 77 GLN A CA 1
ATOM 560 C C . GLN A 1 77 ? -5.193 -1.882 -13.100 1.00 82.44 77 GLN A C 1
ATOM 562 O O . GLN A 1 77 ? -5.879 -1.906 -14.117 1.00 82.44 77 GLN A O 1
ATOM 567 N N . GLY A 1 78 ? -4.259 -2.815 -12.877 1.00 77.50 78 GLY A N 1
ATOM 568 C CA . GLY A 1 78 ? -4.113 -4.049 -13.665 1.00 77.50 78 GLY A CA 1
ATOM 569 C C . GLY A 1 78 ? -3.655 -3.894 -15.124 1.00 77.50 78 GLY A C 1
ATOM 570 O O . GLY A 1 78 ? -3.441 -4.905 -15.790 1.00 77.50 78 GLY A O 1
ATOM 571 N N . GLY A 1 79 ? -3.462 -2.671 -15.626 1.00 81.56 79 GLY A N 1
ATOM 572 C CA . GLY A 1 79 ? -3.045 -2.415 -17.003 1.00 81.56 79 GLY A CA 1
ATOM 573 C C . GLY A 1 79 ? -2.315 -1.086 -17.169 1.00 81.56 79 GLY A C 1
ATOM 574 O O . GLY A 1 79 ? -2.573 -0.122 -16.449 1.00 81.56 79 GLY A O 1
ATOM 575 N N . LEU A 1 80 ? -1.397 -1.039 -18.137 1.00 81.38 80 LEU A N 1
ATOM 576 C CA . LEU A 1 80 ? -0.814 0.216 -18.601 1.00 81.38 80 LEU A CA 1
ATOM 577 C C . LEU A 1 80 ? -1.707 0.808 -19.705 1.00 81.38 80 LEU A C 1
ATOM 579 O O . LEU A 1 80 ? -2.066 0.073 -20.629 1.00 81.38 80 LEU A O 1
ATOM 583 N N . PRO A 1 81 ? -2.003 2.119 -19.675 1.00 86.00 81 PRO A N 1
ATOM 584 C CA . PRO A 1 81 ? -2.536 2.831 -20.834 1.00 86.00 81 PRO A CA 1
ATOM 585 C C . PRO A 1 81 ? -1.695 2.552 -22.086 1.00 86.00 81 PRO A C 1
ATOM 587 O O . PRO A 1 81 ? -0.467 2.457 -21.994 1.00 86.00 81 PRO A O 1
ATOM 590 N N . ALA A 1 82 ? -2.343 2.413 -23.245 1.00 88.62 82 ALA A N 1
ATOM 591 C CA . ALA A 1 82 ? -1.694 1.983 -24.486 1.00 88.62 82 ALA A CA 1
ATOM 592 C C . ALA A 1 82 ? -0.501 2.880 -24.859 1.00 88.62 82 ALA A C 1
ATOM 594 O O . ALA A 1 82 ? 0.567 2.389 -25.219 1.00 88.62 82 ALA A O 1
ATOM 595 N N . GLU A 1 83 ? -0.646 4.186 -24.658 1.00 90.25 83 GLU A N 1
ATOM 596 C CA . GLU A 1 83 ? 0.371 5.193 -24.955 1.00 90.25 83 GLU A CA 1
ATOM 597 C C . GLU A 1 83 ? 1.607 5.026 -24.059 1.00 90.25 83 GLU A C 1
ATOM 599 O O . GLU A 1 83 ? 2.754 5.128 -24.513 1.00 90.25 83 GLU A O 1
ATOM 604 N N . LEU A 1 84 ? 1.388 4.726 -22.773 1.00 87.88 84 LEU A N 1
ATOM 605 C CA . LEU A 1 84 ? 2.473 4.430 -21.841 1.00 87.88 84 LEU A CA 1
ATOM 606 C C . LEU A 1 84 ? 3.126 3.091 -22.180 1.00 87.88 84 LEU A C 1
ATOM 608 O O . LEU A 1 84 ? 4.348 2.993 -22.117 1.00 87.88 84 LEU A O 1
ATOM 612 N N . HIS A 1 85 ? 2.346 2.082 -22.570 1.00 89.62 85 HIS A N 1
ATOM 613 C CA . HIS A 1 85 ? 2.863 0.767 -22.939 1.00 89.62 85 HIS A CA 1
ATOM 614 C C . HIS A 1 85 ? 3.792 0.843 -24.160 1.00 89.62 85 HIS A C 1
ATOM 616 O O . HIS A 1 85 ? 4.907 0.320 -24.118 1.00 89.62 85 HIS A O 1
ATOM 622 N N . GLU A 1 86 ? 3.389 1.562 -25.210 1.00 93.00 86 GLU A N 1
ATOM 623 C CA . GLU A 1 86 ? 4.221 1.799 -26.395 1.00 93.00 86 GLU A CA 1
ATOM 624 C C . GLU A 1 86 ? 5.500 2.567 -26.051 1.00 93.00 86 GLU A C 1
ATOM 626 O O . GLU A 1 86 ? 6.601 2.181 -26.458 1.00 93.00 86 GLU A O 1
ATOM 631 N N . THR A 1 87 ? 5.373 3.625 -25.246 1.00 95.00 87 THR A N 1
ATOM 632 C CA . THR A 1 87 ? 6.512 4.448 -24.823 1.00 95.00 87 THR A CA 1
ATOM 633 C C . THR A 1 87 ? 7.516 3.632 -24.008 1.00 95.00 87 THR A C 1
ATOM 635 O O . THR A 1 87 ? 8.722 3.678 -24.277 1.00 95.00 87 THR A O 1
ATOM 638 N N . PHE A 1 88 ? 7.037 2.839 -23.045 1.00 92.19 88 PHE A N 1
ATOM 639 C CA . PHE A 1 88 ? 7.874 1.937 -22.254 1.00 92.19 88 PHE A CA 1
ATOM 640 C C . PHE A 1 88 ? 8.541 0.876 -23.128 1.00 92.19 88 PHE A C 1
ATOM 642 O O . PHE A 1 88 ? 9.748 0.663 -23.007 1.00 92.19 88 PHE A O 1
ATOM 649 N N . GLY A 1 89 ? 7.798 0.253 -24.045 1.00 95.88 89 GLY A N 1
ATOM 650 C CA . GLY A 1 89 ? 8.344 -0.729 -24.981 1.00 95.88 89 GLY A CA 1
ATOM 651 C C . GLY A 1 89 ? 9.471 -0.147 -25.838 1.00 95.88 89 GLY A C 1
ATOM 652 O O . GLY A 1 89 ? 10.547 -0.738 -25.949 1.00 95.88 89 GLY A O 1
ATOM 653 N N . ALA A 1 90 ? 9.281 1.057 -26.381 1.00 95.69 90 ALA A N 1
ATOM 654 C CA . ALA A 1 90 ? 10.311 1.753 -27.149 1.00 95.69 90 ALA A CA 1
ATOM 655 C C . ALA A 1 90 ? 11.557 2.069 -26.302 1.00 95.69 90 ALA A C 1
ATOM 657 O O . ALA A 1 90 ? 12.686 1.882 -26.767 1.00 95.69 90 ALA A O 1
ATOM 658 N N . ALA A 1 91 ? 11.373 2.521 -25.060 1.00 96.50 91 ALA A N 1
ATOM 659 C CA . ALA A 1 91 ? 12.473 2.801 -24.142 1.00 96.50 91 ALA A CA 1
ATOM 660 C C . ALA A 1 91 ? 13.267 1.530 -23.790 1.00 96.50 91 ALA A C 1
ATOM 662 O O . ALA A 1 91 ? 14.498 1.536 -23.866 1.00 96.50 91 ALA A O 1
ATOM 663 N N . LEU A 1 92 ? 12.578 0.427 -23.483 1.00 96.56 92 LEU A N 1
ATOM 664 C CA . LEU A 1 92 ? 13.198 -0.866 -23.187 1.00 96.56 92 LEU A CA 1
ATOM 665 C C . LEU A 1 92 ? 13.979 -1.408 -24.384 1.00 96.56 92 LEU A C 1
ATOM 667 O O . LEU A 1 92 ? 15.120 -1.836 -24.224 1.00 96.56 92 LEU A O 1
ATOM 671 N N . ASN A 1 93 ? 13.426 -1.311 -25.594 1.00 96.94 93 ASN A N 1
ATOM 672 C CA . ASN A 1 93 ? 14.123 -1.721 -26.813 1.00 96.94 93 ASN A CA 1
ATOM 673 C C . ASN A 1 93 ? 15.413 -0.920 -27.041 1.00 96.94 93 ASN A C 1
ATOM 675 O O . ASN A 1 93 ? 16.445 -1.483 -27.421 1.00 96.94 93 ASN A O 1
ATOM 679 N N . ARG A 1 94 ? 15.391 0.392 -26.768 1.00 97.38 94 ARG A N 1
ATOM 680 C CA . ARG A 1 94 ? 16.592 1.240 -26.841 1.00 97.38 94 ARG A CA 1
ATOM 681 C C . ARG A 1 94 ? 17.626 0.842 -25.791 1.00 97.38 94 ARG A C 1
ATOM 683 O O . ARG A 1 94 ? 18.803 0.725 -26.130 1.00 97.38 94 ARG A O 1
ATOM 690 N N . ALA A 1 95 ? 17.198 0.610 -24.552 1.00 96.06 95 ALA A N 1
ATOM 691 C CA . ALA A 1 95 ? 18.076 0.172 -23.472 1.00 96.06 95 ALA A CA 1
ATOM 692 C C . ALA A 1 95 ? 18.721 -1.185 -23.787 1.00 96.06 95 ALA A C 1
ATOM 694 O O . ALA A 1 95 ? 19.942 -1.310 -23.717 1.00 96.06 95 ALA A O 1
ATOM 695 N N . ALA A 1 96 ? 17.930 -2.165 -24.231 1.00 96.38 96 ALA A N 1
ATOM 696 C CA . ALA A 1 96 ? 18.420 -3.474 -24.652 1.00 96.38 96 ALA A CA 1
ATOM 697 C C . ALA A 1 96 ? 19.454 -3.345 -25.780 1.00 96.38 96 ALA A C 1
ATOM 699 O O . ALA A 1 96 ? 20.560 -3.864 -25.666 1.00 96.38 96 ALA A O 1
ATOM 700 N N . SER A 1 97 ? 19.149 -2.558 -26.815 1.00 96.12 97 SER A N 1
ATOM 701 C CA . SER A 1 97 ? 20.071 -2.313 -27.932 1.00 96.12 97 SER A CA 1
ATOM 702 C C . SER A 1 97 ? 21.378 -1.642 -27.491 1.00 96.12 97 SER A C 1
ATOM 704 O O . SER A 1 97 ? 22.445 -1.915 -28.044 1.00 96.12 97 SER A O 1
ATOM 706 N N . ALA A 1 98 ? 21.325 -0.739 -26.509 1.00 96.38 98 ALA A N 1
ATOM 707 C CA . ALA A 1 98 ? 22.517 -0.119 -25.939 1.00 96.38 98 ALA A CA 1
ATOM 708 C C . ALA A 1 98 ? 23.360 -1.139 -25.162 1.00 96.38 98 ALA A C 1
ATOM 710 O O . ALA A 1 98 ? 24.565 -1.230 -25.393 1.00 96.38 98 ALA A O 1
ATOM 711 N N . LEU A 1 99 ? 22.725 -1.949 -24.312 1.00 96.88 99 LEU A N 1
ATOM 712 C CA . LEU A 1 99 ? 23.391 -3.001 -23.545 1.00 96.88 99 LEU A CA 1
ATOM 713 C C . LEU A 1 99 ? 24.042 -4.045 -24.458 1.00 96.88 99 LEU A C 1
ATOM 715 O O . LEU A 1 99 ? 25.206 -4.380 -24.256 1.00 96.88 99 LEU A O 1
ATOM 719 N N . THR A 1 100 ? 23.350 -4.505 -25.504 1.00 96.75 100 THR A N 1
ATOM 720 C CA . THR A 1 100 ? 23.910 -5.457 -26.476 1.00 96.75 100 THR A CA 1
ATOM 721 C C . THR A 1 100 ? 25.154 -4.900 -27.160 1.00 96.75 100 THR A C 1
ATOM 723 O O . THR A 1 100 ? 26.145 -5.616 -27.289 1.00 96.75 100 THR A O 1
ATOM 726 N N . ARG A 1 101 ? 25.146 -3.621 -27.560 1.00 94.69 101 ARG A N 1
ATOM 727 C CA . ARG A 1 101 ? 26.326 -2.981 -28.164 1.00 94.69 101 ARG A CA 1
ATOM 728 C C . ARG A 1 101 ? 27.500 -2.898 -27.196 1.00 94.69 101 ARG A C 1
ATOM 730 O O . ARG A 1 101 ? 28.617 -3.202 -27.597 1.00 94.69 101 ARG A O 1
ATOM 737 N N . ILE A 1 102 ? 27.252 -2.514 -25.944 1.00 95.75 102 ILE A N 1
ATOM 738 C CA . ILE A 1 102 ? 28.298 -2.435 -24.914 1.00 95.75 102 ILE A CA 1
ATOM 739 C C . ILE A 1 102 ? 28.920 -3.815 -24.692 1.00 95.75 102 ILE A C 1
ATOM 741 O O . ILE A 1 102 ? 30.138 -3.950 -24.736 1.00 95.75 102 ILE A O 1
ATOM 745 N N . LEU A 1 103 ? 28.087 -4.845 -24.529 1.00 95.00 103 LEU A N 1
ATOM 746 C CA . LEU A 1 103 ? 28.545 -6.216 -24.306 1.00 95.00 103 LEU A CA 1
ATOM 747 C C . LEU A 1 103 ? 29.312 -6.788 -25.509 1.00 95.00 103 LEU A C 1
ATOM 749 O O . LEU A 1 103 ? 30.272 -7.534 -25.323 1.00 95.00 103 LEU A O 1
ATOM 753 N N . ALA A 1 104 ? 28.911 -6.434 -26.733 1.00 91.12 104 ALA A N 1
ATOM 754 C CA . ALA A 1 104 ? 29.611 -6.834 -27.951 1.00 91.12 104 ALA A CA 1
ATOM 755 C C . ALA A 1 104 ? 30.965 -6.127 -28.117 1.00 91.12 104 ALA A C 1
ATOM 757 O O .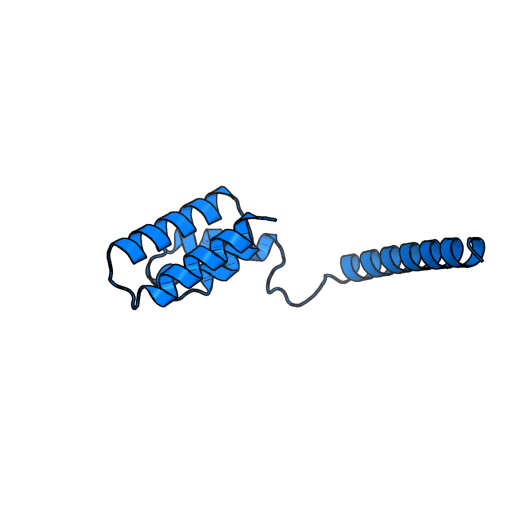 ALA A 1 104 ? 31.897 -6.739 -28.617 1.00 91.12 104 ALA A O 1
ATOM 758 N N . ALA A 1 105 ? 31.082 -4.869 -27.682 1.00 82.12 105 ALA A N 1
ATOM 759 C CA . ALA A 1 105 ? 32.330 -4.104 -27.724 1.00 82.12 105 ALA A CA 1
ATOM 760 C C . ALA A 1 105 ? 33.315 -4.467 -26.594 1.00 82.12 105 ALA A C 1
ATOM 762 O O . ALA A 1 105 ? 34.485 -4.108 -26.666 1.00 82.12 105 ALA A O 1
ATOM 763 N N . SER A 1 106 ? 32.844 -5.147 -25.543 1.00 77.38 106 SER A N 1
ATOM 764 C CA . SER A 1 106 ? 33.668 -5.645 -24.431 1.00 77.38 106 SER A CA 1
ATOM 765 C C . SER A 1 106 ? 34.230 -7.060 -24.637 1.00 77.38 106 SER A C 1
ATOM 767 O O . SER A 1 106 ? 34.806 -7.621 -23.706 1.00 77.38 106 SER A O 1
ATOM 769 N N . ARG A 1 107 ? 34.019 -7.653 -25.817 1.00 57.25 107 ARG A N 1
ATOM 770 C CA . ARG A 1 107 ? 34.608 -8.930 -26.246 1.00 57.25 107 ARG A CA 1
ATOM 771 C C . ARG A 1 107 ? 35.708 -8.677 -27.262 1.00 57.25 107 ARG A C 1
ATOM 773 O O . ARG A 1 107 ? 36.691 -9.443 -27.215 1.00 57.25 107 ARG A O 1
#

pLDDT: mean 87.22, std 9.64, range [52.41, 97.38]

Radius of gyration: 19.9 Å; Cα contacts (8 Å, |Δi|>4): 83; chains: 1; bounding box: 49×23×51 Å

Sequence (107 aa):
MDFARDARLDLALLDTAGVTGHPRAQGTARFLTARTLERGDGYAARDVLAHPAVAAALTLAEQQQLAESVSACGLDQGGLPAELHETFGAALNRAASALTRILAASR

Nearest PDB structures (foldseek):
  7ycx-assembly1_H  TM=6.119E-01  e=3.680E+00  Homo sapiens

Mean predicted aligned error: 7.62 Å

Foldseek 3Di:
DVLLVVLVVLLVVLVVVDDQDDVVSLVSLVVLLVVCLVVLQLSSLVVSCPRPNNVVNDDPVSNVSSVVSVVVVVHPVPDDDPVVVVVVVVVVVVVVVVVVVVVVVVD

Organism: NCBI:txid3238634

Solvent-accessible surface area (backbone atoms only — not comparable to full-atom values): 6068 Å² total; per-residue (Å²): 129,61,62,51,57,52,48,52,53,54,50,52,49,46,63,72,69,56,67,87,78,47,70,67,52,55,51,50,38,50,51,52,51,52,53,30,65,75,66,57,40,27,67,33,24,46,55,44,63,70,32,67,69,33,44,75,68,54,52,72,67,57,50,51,56,34,50,50,30,18,51,75,67,56,49,94,62,89,66,73,58,68,71,58,45,53,51,49,51,53,51,49,53,52,50,51,56,51,50,52,50,53,58,61,73,74,108